Protein 4Z8E (pdb70)

InterPro domains:
  IPR000818 TEA/ATTS domain [PF01285] (32-98)
  IPR000818 TEA/ATTS domain [PR00065] (35-49)
  IPR000818 TEA/ATTS domain [PR00065] (68-82)
  IPR000818 TEA/ATTS domain [PR00065] (83-97)
  IPR000818 TEA/ATTS domain [PS00554] (68-96)
  IPR000818 TEA/ATTS domain [PS51088] (28-104)
  IPR000818 TEA/ATTS domain [SM00426] (26-97)
  IPR016361 Transcriptional enhancer factor, metazoa [PIRSF002603] (1-426)
  IPR038096 TEA/ATTS domain superfamily [G3DSA:6.10.20.40] (27-108)
  IPR041086 YAP binding domain [PF17725] (215-423)

Radius of gyration: 21.62 Å; Cα contacts (8 Å, |Δi|>4): 89; chains: 3; bounding box: 56×48×52 Å

GO terms:
  GO:0005515 protein binding (F, IPI)
  GO:0005634 nucleus (C, IDA)
  GO:1990837 sequence-specific double-stranded DNA binding (F, IDA)
  GO:0035329 hippo signaling (P, IDA)
  GO:0003700 DNA-binding transcription factor activity (F, IDA)
  GO:0003677 DNA binding (F, TAS)
  GO:0005654 nucleoplasm (C, TAS)
  GO:0000978 RNA polymerase II cis-regulatory region sequence-specific DNA binding (F, IMP)
  GO:0000981 DNA-binding transcription factor activity, RNA polymerase II-specific (F, IMP)
  GO:1902895 positive regulation of miRNA transcription (P, IMP)
  GO:0005654 nucleoplasm (C, IDA)
  GO:0045944 positive regulation of transcription by RNA polymerase II (P, IDA)
  GO:0030307 positive regulation of cell growth (P, IDA)
  GO:0140552 TEAD-YAP complex (C, IDA)
  GO:0003700 DNA-binding transcription factor activity (F, IMP)
  GO:0045893 positive regulation of DNA-templated transcription (P, IMP)
  GO:0045944 positive regulation of transcription by RNA polymerase II (P, IMP)
  GO:0065003 protein-containing complex assembly (P, IMP)

Solvent-accessible surface area: 14066 Å² total; per-residue (Å²): 159,68,70,88,50,80,127,27,118,106,77,61,120,68,78,87,64,39,78,3,97,154,48,90,126,108,43,8,126,45,60,45,57,13,48,86,54,91,96,112,81,47,130,93,121,65,38,71,99,9,50,66,106,65,64,102,128,91,122,146,79,102,81,62,138,37,118,104,75,65,118,66,78,93,87,39,101,87,53,155,80,96,135,113,145,34,124,49,117,89,53,16,115,140,52,90,120,182,84,48,127,93,111,69,47,72,94,9,47,64,107,61,64,102,127,90,122,127,114,154,43,117,104,78,72,91,65,83,83,64,38,94,5,58,106,48,90,121,107,43,6,97,51,67,44,54,17,46,88,51,90,94,111,84,48,129,92,116,69,46,71,96,7,49,65,108,63,62,103,128,91,122

B-factor: mean 46.56, std 16.52, range [25.7, 166.05]

Nearest PDB structures (foldseek):
  4z8e-assembly1_A  TM=1.017E+00  e=5.040E-09  Homo sapiens
  4z8e-assembly3_C  TM=9.966E-01  e=6.277E-08  Homo sapiens
  8vj1-assembly1_A  TM=5.753E-01  e=9.022E+00  Borreliella garinii
  3soh-assembly2_D  TM=3.689E-01  e=7.900E+00  Thermotoga maritima
  4z8e-assembly3_C  TM=1.006E+00  e=3.869E-08  Homo sapiens

Structure (mmCIF, N/CA/C/O backbone):
data_4Z8E
#
_entry.id   4Z8E
#
_cell.length_a   55.590
_cell.length_b   96.547
_cell.length_c   84.917
_cell.angle_alpha   90.00
_cell.angle_beta   90.00
_cell.angle_gamma   90.00
#
_symmetry.space_group_name_H-M   'C 2 2 21'
#
loop_
_entity.id
_entity.type
_entity.pdbx_description
1 polymer 'Transcriptional enhancer factor TEF-1'
2 water water
#
loop_
_atom_site.group_PDB
_atom_site.id
_atom_site.type_symbol
_atom_site.label_atom_id
_atom_site.label_alt_id
_atom_site.label_comp_id
_atom_site.label_asym_id
_atom_site.label_entity_id
_atom_site.label_seq_id
_atom_site.pdbx_PDB_ins_code
_atom_site.Cartn_x
_atom_site.Cartn_y
_atom_site.Cartn_z
_atom_site.occupancy
_atom_site.B_iso_or_equiv
_atom_site.auth_seq_id
_atom_site.auth_comp_id
_atom_site.auth_asym_id
_atom_site.auth_atom_id
_atom_site.pdbx_PDB_model_num
ATOM 1 N N . ASN A 1 3 ? 8.948 45.358 86.872 1.00 85.72 16 ASN A N 1
ATOM 2 C CA . ASN A 1 3 ? 9.849 44.231 86.659 1.00 83.93 16 ASN A CA 1
ATOM 3 C C . ASN A 1 3 ? 10.739 44.009 87.905 1.00 87.63 16 ASN A C 1
ATOM 4 O O . ASN A 1 3 ? 10.184 43.867 89.000 1.00 86.66 16 ASN A O 1
ATOM 6 N N . ASP A 1 4 ? 12.099 43.961 87.748 1.00 84.54 17 ASP A N 1
ATOM 7 C CA . ASP A 1 4 ? 13.069 43.788 88.846 1.00 84.39 17 ASP A CA 1
ATOM 8 C C . ASP A 1 4 ? 14.517 44.123 88.460 1.00 87.93 17 ASP A C 1
ATOM 9 O O . ASP A 1 4 ? 15.072 45.082 89.007 1.00 89.32 17 ASP A O 1
ATOM 11 N N . ALA A 1 5 ? 15.124 43.318 87.536 1.00 81.50 18 ALA A N 1
ATOM 12 C CA . ALA A 1 5 ? 16.506 43.378 87.000 1.00 80.18 18 ALA A CA 1
ATOM 13 C C . ALA A 1 5 ? 17.555 42.768 87.948 1.00 80.18 18 ALA A C 1
ATOM 14 O O . ALA A 1 5 ? 18.376 41.958 87.506 1.00 78.48 18 ALA A O 1
ATOM 16 N N . GLU A 1 6 ? 17.506 43.133 89.246 1.00 74.67 19 GLU A N 1
ATOM 17 C CA . GLU A 1 6 ? 18.395 42.599 90.283 1.00 72.78 19 GLU A CA 1
ATOM 18 C C . GLU A 1 6 ? 18.077 41.112 90.480 1.00 70.22 19 GLU A C 1
ATOM 19 O O . GLU A 1 6 ? 18.987 40.281 90.486 1.00 70.10 19 GLU A O 1
ATOM 21 N N . GLY A 1 7 ? 16.781 40.807 90.582 1.00 60.61 20 GLY A N 1
ATOM 22 C CA . GLY A 1 7 ? 16.258 39.461 90.761 1.00 56.41 20 GLY A CA 1
ATOM 23 C C . GLY A 1 7 ? 16.195 38.662 89.479 1.00 51.01 20 GLY A C 1
ATOM 24 O O . GLY A 1 7 ? 16.445 37.457 89.521 1.00 48.43 20 GLY A O 1
ATOM 25 N N . VAL A 1 8 ? 15.828 39.310 88.331 1.00 44.42 21 VAL A N 1
ATOM 26 C CA . VAL A 1 8 ? 15.814 38.648 87.015 1.00 41.91 21 VAL A CA 1
ATOM 27 C C . VAL A 1 8 ? 17.202 38.079 86.750 1.00 44.61 21 VAL A C 1
ATOM 28 O O . VAL A 1 8 ? 17.312 36.895 86.434 1.00 43.96 21 VAL A O 1
ATOM 32 N N . TRP A 1 9 ? 18.257 38.879 86.973 1.00 40.61 22 TRP A N 1
ATOM 33 C CA . TRP A 1 9 ? 19.653 38.480 86.769 1.00 40.14 22 TRP A CA 1
ATOM 34 C C . TRP A 1 9 ? 20.394 38.303 88.099 1.00 42.82 22 TRP A C 1
ATOM 35 O O . TRP A 1 9 ? 21.298 39.063 88.422 1.00 40.73 22 TRP A O 1
ATOM 46 N N . SER A 1 10 ? 19.964 37.287 88.878 1.00 40.73 23 SER A N 1
ATOM 47 C CA . SER A 1 10 ? 20.551 36.924 90.168 1.00 40.21 23 SER A CA 1
ATOM 48 C C . SER A 1 10 ? 21.966 36.366 89.944 1.00 45.77 23 SER A C 1
ATOM 49 O O . SER A 1 10 ? 22.248 35.921 88.828 1.00 44.73 23 SER A O 1
ATOM 52 N N . PRO A 1 11 ? 22.867 36.390 90.970 1.00 44.68 24 PRO A N 1
ATOM 53 C CA . PRO A 1 11 ? 24.245 35.896 90.769 1.00 44.99 24 PRO A CA 1
ATOM 54 C C . PRO A 1 11 ? 24.393 34.516 90.107 1.00 48.38 24 PRO A C 1
ATOM 55 O O . PRO A 1 11 ? 25.310 34.352 89.307 1.00 50.24 24 PRO A O 1
ATOM 59 N N . ASP A 1 12 ? 23.537 33.534 90.436 1.00 41.70 25 ASP A N 1
ATOM 60 C CA . ASP A 1 12 ? 23.633 32.194 89.842 1.00 41.11 25 ASP A CA 1
ATOM 61 C C . ASP A 1 12 ? 23.287 32.231 88.348 1.00 44.38 25 ASP A C 1
ATOM 62 O O . ASP A 1 12 ? 23.965 31.595 87.530 1.00 43.97 25 ASP A O 1
ATOM 67 N N . ILE A 1 13 ? 22.268 33.044 87.991 1.00 40.01 26 ILE A N 1
ATOM 68 C CA . ILE A 1 13 ? 21.836 33.211 86.605 1.00 39.05 26 ILE A CA 1
ATOM 69 C C . ILE A 1 13 ? 22.884 33.984 85.828 1.00 41.29 26 ILE A C 1
ATOM 70 O O . ILE A 1 13 ? 23.215 33.610 84.704 1.00 41.26 26 ILE A O 1
ATOM 75 N N . GLU A 1 14 ? 23.376 35.072 86.425 1.00 36.73 27 GLU A N 1
ATOM 76 C CA . GLU A 1 14 ? 24.406 35.918 85.848 1.00 36.16 27 GLU A CA 1
ATOM 77 C C . GLU A 1 14 ? 25.695 35.120 85.553 1.00 39.54 27 GLU A C 1
ATOM 78 O O . GLU A 1 14 ? 26.274 35.319 84.492 1.00 41.04 27 GLU A O 1
ATOM 84 N N . GLN A 1 15 ? 26.129 34.227 86.470 1.00 34.78 28 GLN A N 1
ATOM 85 C CA . GLN A 1 15 ? 27.303 33.362 86.262 1.00 34.78 28 GLN A CA 1
ATOM 86 C C . GLN A 1 15 ? 27.063 32.440 85.048 1.00 36.81 28 GLN A C 1
ATOM 87 O O . GLN A 1 15 ? 27.928 32.357 84.182 1.00 35.90 28 GLN A O 1
ATOM 93 N N . SER A 1 16 ? 25.884 31.778 84.974 1.00 33.49 29 SER A N 1
ATOM 94 C CA . SER A 1 16 ? 25.545 30.926 83.828 1.00 33.12 29 SER A CA 1
ATOM 95 C C . SER A 1 16 ? 25.463 31.720 82.523 1.00 36.12 29 SER A C 1
ATOM 96 O O . SER A 1 16 ? 25.907 31.235 81.490 1.00 37.34 29 SER A O 1
ATOM 99 N N . PHE A 1 17 ? 24.930 32.938 82.578 1.00 32.30 30 PHE A N 1
ATOM 100 C CA . PHE A 1 17 ? 24.824 33.839 81.430 1.00 32.84 30 PHE A CA 1
ATOM 101 C C . PHE A 1 17 ? 26.221 34.152 80.851 1.00 38.65 30 PHE A C 1
ATOM 102 O O . PHE A 1 17 ? 26.405 34.081 79.636 1.00 38.28 30 PHE A O 1
ATOM 110 N N . GLN A 1 18 ? 27.190 34.505 81.720 1.00 35.46 31 GLN A N 1
ATOM 111 C CA . GLN A 1 18 ? 28.556 34.836 81.312 1.00 34.69 31 GLN A CA 1
ATOM 112 C C . GLN A 1 18 ? 29.283 33.646 80.726 1.00 37.51 31 GLN A C 1
ATOM 113 O O . GLN A 1 18 ? 30.043 33.806 79.761 1.00 36.64 31 GLN A O 1
ATOM 119 N N . GLU A 1 19 ? 29.050 32.453 81.294 1.00 33.71 32 GLU A N 1
ATOM 120 C CA . GLU A 1 19 ? 29.640 31.218 80.748 1.00 33.99 32 GLU A CA 1
ATOM 121 C C . GLU A 1 19 ? 29.089 30.993 79.340 1.00 32.78 32 GLU A C 1
ATOM 122 O O . GLU A 1 19 ? 29.860 30.700 78.444 1.00 34.37 32 GLU A O 1
ATOM 128 N N . ALA A 1 20 ? 27.749 31.135 79.141 1.00 29.37 33 ALA A N 1
ATOM 129 C CA . ALA A 1 20 ? 27.110 30.937 77.830 1.00 28.03 33 ALA A CA 1
ATOM 130 C C . ALA A 1 20 ? 27.596 31.974 76.811 1.00 33.73 33 ALA A C 1
ATOM 131 O O . ALA A 1 20 ? 27.826 31.628 75.651 1.00 32.52 33 ALA A O 1
ATOM 133 N N . LEU A 1 21 ? 27.805 33.229 77.257 1.00 31.67 34 LEU A N 1
ATOM 134 C CA . LEU A 1 21 ? 28.316 34.304 76.392 1.00 33.21 34 LEU A CA 1
ATOM 135 C C . LEU A 1 21 ? 29.725 33.956 75.876 1.00 35.32 34 LEU A C 1
ATOM 136 O O . LEU A 1 21 ? 30.041 34.187 74.697 1.00 34.32 34 LEU A O 1
ATOM 141 N N . SER A 1 22 ? 30.557 33.354 76.741 1.00 31.47 35 SER A N 1
ATOM 142 C CA . SER A 1 22 ? 31.917 32.964 76.346 1.00 32.33 35 SER A CA 1
ATOM 143 C C . SER A 1 22 ? 31.904 31.727 75.420 1.00 36.33 35 SER A C 1
ATOM 144 O O . SER A 1 22 ? 32.715 31.663 74.495 1.00 36.33 35 SER A O 1
ATOM 147 N N . ILE A 1 23 ? 30.933 30.784 75.627 1.00 30.93 36 ILE A N 1
ATOM 148 C CA . ILE A 1 23 ? 30.7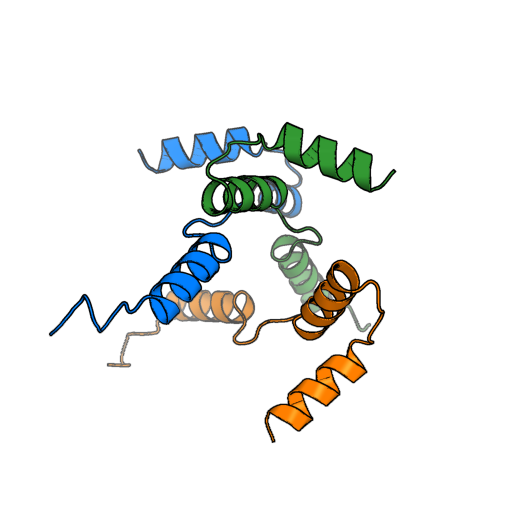92 29.578 74.809 1.00 28.72 36 ILE A CA 1
ATOM 149 C C . ILE A 1 23 ? 30.211 29.891 73.412 1.00 31.56 36 ILE A C 1
ATOM 150 O O . ILE A 1 23 ? 30.760 29.437 72.405 1.00 29.92 36 ILE A O 1
ATOM 155 N N . TYR A 1 24 ? 29.065 30.591 73.359 1.00 28.51 37 TYR A N 1
ATOM 156 C CA . TYR A 1 24 ? 28.347 30.849 72.099 1.00 27.52 37 TYR A CA 1
ATOM 157 C C . TYR A 1 24 ? 28.649 32.236 71.570 1.00 32.66 37 TYR A C 1
ATOM 158 O O . TYR A 1 24 ? 28.240 33.222 72.186 1.00 31.26 37 TYR A O 1
ATOM 167 N N . PRO A 1 25 ? 29.366 32.341 70.438 1.00 33.50 38 PRO A N 1
ATOM 168 C CA . PRO A 1 25 ? 29.710 33.680 69.919 1.00 35.19 38 PRO A CA 1
ATOM 169 C C . PRO A 1 25 ? 28.538 34.392 69.235 1.00 39.25 38 PRO A C 1
ATOM 170 O O . PRO A 1 25 ? 27.548 33.757 68.892 1.00 37.48 38 PRO A O 1
ATOM 174 N N . GLY A 1 26 ? 28.659 35.698 69.043 1.00 38.43 39 GLY A N 1
ATOM 175 C CA . GLY A 1 26 ? 27.652 36.477 68.321 1.00 38.87 39 GLY A CA 1
ATOM 176 C C . GLY A 1 26 ? 27.858 36.376 66.816 1.00 44.73 39 GLY A C 1
ATOM 177 O O . GLY A 1 26 ? 26.893 36.398 66.045 1.00 47.21 39 GLY A O 1
ATOM 178 N N . LYS A 1 27 ? 29.116 36.216 66.391 1.00 40.08 40 LYS A N 1
ATOM 179 C CA . LYS A 1 27 ? 29.582 36.169 64.988 1.00 39.63 40 LYS A CA 1
ATOM 180 C C . LYS A 1 27 ? 29.950 34.738 64.533 1.00 44.68 40 LYS A C 1
ATOM 181 O O . LYS A 1 27 ? 30.337 33.917 65.371 1.00 43.28 40 LYS A O 1
ATOM 187 N N A MET A 1 28 ? 29.872 34.469 63.198 0.75 42.60 41 MET A N 1
ATOM 188 N N B MET A 1 28 ? 29.821 34.436 63.227 0.24 42.04 41 MET A N 1
ATOM 189 C CA A MET A 1 28 ? 30.218 33.183 62.570 0.75 41.57 41 MET A CA 1
ATOM 190 C CA B MET A 1 28 ? 30.197 33.128 62.681 0.24 41.54 41 MET A CA 1
ATOM 191 C C A MET A 1 28 ? 31.726 33.240 62.287 0.75 44.25 41 MET A C 1
ATOM 192 C C B MET A 1 28 ? 31.678 33.202 62.305 0.24 44.33 41 MET A C 1
ATOM 193 O O A MET A 1 28 ? 32.163 33.985 61.406 0.75 44.58 41 MET A O 1
ATOM 194 O O B MET A 1 28 ? 32.052 33.932 61.383 0.24 44.26 41 MET A O 1
ATOM 203 N N . TYR A 1 29 ? 32.523 32.500 63.064 1.00 40.08 42 TYR A N 1
ATOM 204 C CA . TYR A 1 29 ? 33.970 32.473 62.860 1.00 40.51 42 TYR A CA 1
ATOM 205 C C . TYR A 1 29 ? 34.319 31.510 61.750 1.00 41.28 42 TYR A C 1
ATOM 206 O O . TYR A 1 29 ? 33.612 30.514 61.549 1.00 40.52 42 TYR A O 1
ATOM 215 N N . GLY A 1 30 ? 35.350 31.866 60.997 1.00 37.35 43 GLY A N 1
ATOM 216 C CA . GLY A 1 30 ? 35.831 31.084 59.864 1.00 37.19 43 GLY A CA 1
ATOM 217 C C . GLY A 1 30 ? 35.006 31.241 58.598 1.00 39.10 43 GLY A C 1
ATOM 218 O O . GLY A 1 30 ? 35.241 30.504 57.641 1.00 38.53 43 GLY A O 1
ATOM 219 N N . ARG A 1 31 ? 34.066 32.219 58.564 1.00 33.59 44 ARG A N 1
ATOM 220 C CA . ARG A 1 31 ? 33.196 32.494 57.412 1.00 33.02 44 ARG A CA 1
ATOM 221 C C . ARG A 1 31 ? 33.934 32.780 56.103 1.00 37.56 44 ARG A C 1
ATOM 222 O O . ARG A 1 31 ? 33.560 32.222 55.077 1.00 35.78 44 ARG A O 1
ATOM 230 N N . ASN A 1 32 ? 34.936 33.676 56.117 1.00 34.87 45 ASN A N 1
ATOM 231 C CA . ASN A 1 32 ? 35.703 34.027 54.918 1.00 35.09 45 ASN A CA 1
ATOM 232 C C . ASN A 1 32 ? 36.498 32.861 54.349 1.00 37.46 45 ASN A C 1
ATOM 233 O O . ASN A 1 32 ? 36.675 32.768 53.133 1.00 34.87 45 ASN A O 1
ATOM 238 N N . GLU A 1 33 ? 36.937 31.955 55.235 1.00 35.06 46 GLU A N 1
ATOM 239 C CA . GLU A 1 33 ? 37.646 30.742 54.856 1.00 34.76 46 GLU A CA 1
ATOM 240 C C . GLU A 1 33 ? 36.668 29.765 54.232 1.00 35.76 46 GLU A C 1
ATOM 241 O O . GLU A 1 33 ? 37.019 29.073 53.290 1.00 35.09 46 GLU A O 1
ATOM 247 N N . LEU A 1 34 ? 35.447 29.690 54.776 1.00 30.49 47 LEU A N 1
ATOM 248 C CA . LEU A 1 34 ? 34.406 28.812 54.231 1.00 29.81 47 LEU A CA 1
ATOM 249 C C . LEU A 1 34 ? 33.982 29.254 52.825 1.00 33.67 47 LEU A C 1
ATOM 250 O O . LEU A 1 34 ? 33.801 28.397 51.957 1.00 33.25 47 LEU A O 1
ATOM 255 N N . ILE A 1 35 ? 33.877 30.592 52.596 1.00 31.13 48 ILE A N 1
ATOM 256 C CA . ILE A 1 35 ? 33.521 31.160 51.282 1.00 31.30 48 ILE A CA 1
ATOM 257 C C . ILE A 1 35 ? 34.663 30.859 50.284 1.00 34.89 48 ILE A C 1
ATOM 258 O O . ILE A 1 35 ? 34.385 30.377 49.189 1.00 33.69 48 ILE A O 1
ATOM 263 N N . ALA A 1 36 ? 35.943 31.104 50.687 1.00 32.34 49 ALA A N 1
ATOM 264 C CA . ALA A 1 36 ? 37.122 30.834 49.854 1.00 31.52 49 ALA A CA 1
ATOM 265 C C . ALA A 1 36 ? 37.156 29.343 49.454 1.00 32.89 49 ALA A C 1
ATOM 266 O O . ALA A 1 36 ? 37.389 29.033 48.285 1.00 30.61 49 ALA A O 1
ATOM 268 N N . ARG A 1 37 ? 36.894 28.437 50.426 1.00 29.73 50 ARG A N 1
ATOM 269 C CA . ARG A 1 37 ? 36.839 26.983 50.196 1.00 30.56 50 ARG A CA 1
ATOM 270 C C . ARG A 1 37 ? 35.721 26.627 49.204 1.00 34.44 50 ARG A C 1
ATOM 271 O O . ARG A 1 37 ? 35.938 25.844 48.282 1.00 35.50 50 ARG A O 1
ATOM 279 N N . TYR A 1 38 ? 34.532 27.192 49.398 1.00 29.27 51 TYR A N 1
ATOM 280 C CA . TYR A 1 38 ? 33.378 26.913 48.540 1.00 29.07 51 TYR A CA 1
ATOM 281 C C . TYR A 1 38 ? 33.684 27.311 47.081 1.00 33.62 51 TYR A C 1
ATOM 282 O O . TYR A 1 38 ? 33.404 26.532 46.164 1.00 31.91 51 TYR A O 1
ATOM 291 N N . ILE A 1 39 ? 34.291 28.507 46.878 1.00 30.20 52 ILE A N 1
ATOM 292 C CA . ILE A 1 39 ? 34.670 28.999 45.547 1.00 30.66 52 ILE A CA 1
ATOM 293 C C . ILE A 1 39 ? 35.656 28.006 44.902 1.00 32.78 52 ILE A C 1
ATOM 294 O O . ILE A 1 39 ? 35.474 27.620 43.751 1.00 31.88 52 ILE A O 1
ATOM 299 N N . LYS A 1 40 ? 36.668 27.573 45.675 1.00 29.82 53 LYS A N 1
ATOM 300 C CA . LYS A 1 40 ? 37.684 26.629 45.224 1.00 29.56 53 LYS A CA 1
ATOM 301 C C . LYS A 1 40 ? 37.067 25.312 44.771 1.00 33.89 53 LYS A C 1
ATOM 302 O O . LYS A 1 40 ? 37.374 24.838 43.674 1.00 32.61 53 LYS A O 1
ATOM 308 N N . LEU A 1 41 ? 36.187 24.742 45.582 1.00 32.42 54 LEU A N 1
ATOM 309 C CA . LEU A 1 41 ? 35.569 23.461 45.235 1.00 34.78 54 LEU A CA 1
ATOM 310 C C . LEU A 1 41 ? 34.640 23.549 44.050 1.00 40.25 54 LEU A C 1
ATOM 311 O O . LEU A 1 41 ? 34.604 22.630 43.231 1.00 39.74 54 LEU A O 1
ATOM 316 N N . ARG A 1 42 ? 33.935 24.676 43.922 1.00 36.91 55 ARG A N 1
ATOM 317 C CA . ARG A 1 42 ? 32.972 24.858 42.842 1.00 36.55 55 ARG A CA 1
ATOM 318 C C . ARG A 1 42 ? 33.582 25.255 41.488 1.00 36.70 55 ARG A C 1
ATOM 319 O O . ARG A 1 42 ? 33.112 24.777 40.466 1.00 35.55 55 ARG A O 1
ATOM 327 N N . THR A 1 43 ? 34.582 26.144 41.479 1.00 31.94 56 THR A N 1
ATOM 328 C CA . THR A 1 43 ? 35.177 26.669 40.238 1.00 32.15 56 THR A CA 1
ATOM 329 C C . THR A 1 43 ? 36.570 26.094 39.945 1.00 37.40 56 THR A C 1
ATOM 330 O O . THR A 1 43 ? 37.040 26.172 38.814 1.00 37.12 56 THR A O 1
ATOM 334 N N . GLY A 1 44 ? 37.253 25.623 40.984 1.00 34.18 57 GLY A N 1
ATOM 335 C CA . GLY A 1 44 ? 38.628 25.150 40.867 1.00 32.85 57 GLY A CA 1
ATOM 336 C C . GLY A 1 44 ? 39.628 26.276 41.012 1.00 35.21 57 GLY A C 1
ATOM 337 O O . GLY A 1 44 ? 40.839 26.032 40.976 1.00 36.20 57 GLY A O 1
ATOM 338 N N . LYS A 1 45 ? 39.134 27.516 41.215 1.00 31.24 58 LYS A N 1
ATOM 339 C CA . LYS A 1 45 ? 39.967 28.728 41.336 1.00 31.23 58 LYS A CA 1
ATOM 340 C C . LYS A 1 45 ? 40.190 29.144 42.776 1.00 33.03 58 LYS A C 1
ATOM 341 O O . LYS A 1 45 ? 39.265 29.090 43.588 1.00 31.02 58 LYS A O 1
ATOM 347 N N . THR A 1 46 ? 41.432 29.546 43.071 1.00 30.90 59 THR A N 1
ATOM 348 C CA . THR A 1 46 ? 41.901 29.955 44.389 1.00 30.49 59 THR A CA 1
ATOM 349 C C . THR A 1 46 ? 41.754 31.456 44.571 1.00 35.83 59 THR A C 1
ATOM 350 O O . THR A 1 46 ? 42.327 32.249 43.825 1.00 35.39 59 THR A O 1
ATOM 354 N N . ARG A 1 47 ? 40.978 31.825 45.574 1.00 33.16 60 ARG A N 1
ATOM 355 C CA . ARG A 1 47 ? 40.799 33.191 46.054 1.00 34.06 60 ARG A CA 1
ATOM 356 C C . ARG A 1 47 ? 41.033 33.057 47.548 1.00 37.23 60 ARG A C 1
ATOM 357 O O . ARG A 1 47 ? 40.611 32.071 48.156 1.00 36.67 60 ARG A O 1
ATOM 365 N N . THR A 1 48 ? 41.768 33.964 48.133 1.00 33.21 61 THR A N 1
ATOM 366 C CA . THR A 1 48 ? 42.126 33.828 49.543 1.00 33.68 61 THR A CA 1
ATOM 367 C C . THR A 1 48 ? 41.032 34.325 50.518 1.00 38.14 61 THR A C 1
ATOM 368 O O . THR A 1 48 ? 40.081 34.992 50.106 1.00 37.85 61 THR A O 1
ATOM 372 N N . ARG A 1 49 ? 41.187 34.014 51.821 1.00 35.84 62 ARG A N 1
ATOM 373 C CA . ARG A 1 49 ? 40.289 34.491 52.882 1.00 35.33 62 ARG A CA 1
ATOM 374 C C . ARG A 1 49 ? 40.309 36.037 52.913 1.00 39.79 62 ARG A C 1
ATOM 375 O O . ARG A 1 49 ? 39.264 36.666 53.099 1.00 39.14 62 ARG A O 1
ATOM 377 N N . LYS A 1 50 ? 41.508 36.640 52.716 1.00 38.36 63 LYS A N 1
ATOM 378 C CA . LYS A 1 50 ? 41.722 38.097 52.678 1.00 39.19 63 LYS A CA 1
ATOM 379 C C . LYS A 1 50 ? 41.015 38.775 51.489 1.00 43.24 63 LYS A C 1
ATOM 380 O O . LYS A 1 50 ? 40.432 39.845 51.665 1.00 44.62 63 LYS A O 1
ATOM 382 N N . GLN A 1 51 ? 41.057 38.164 50.288 1.00 38.38 64 GLN A N 1
ATOM 383 C CA . GLN A 1 51 ? 40.406 38.705 49.080 1.00 37.00 64 GLN A CA 1
ATOM 384 C C . GLN A 1 51 ? 38.879 38.638 49.258 1.00 41.07 64 GLN A C 1
ATOM 385 O O . GLN A 1 51 ? 38.152 39.547 48.845 1.00 40.57 64 GLN A O 1
ATOM 391 N N . VAL A 1 52 ? 38.413 37.553 49.886 1.00 37.71 65 VAL A N 1
ATOM 392 C CA . VAL A 1 52 ? 37.006 37.309 50.222 1.00 37.46 65 VAL A CA 1
ATOM 393 C C . VAL A 1 52 ? 36.535 38.376 51.186 1.00 44.08 65 VAL A C 1
ATOM 394 O O . VAL A 1 52 ? 35.525 39.022 50.897 1.00 44.36 65 VAL A O 1
ATOM 398 N N . SER A 1 53 ? 37.312 38.610 52.282 1.00 41.24 66 SER A N 1
ATOM 399 C CA . SER A 1 53 ? 37.018 39.622 53.310 1.00 41.66 66 SER A CA 1
ATOM 400 C C . SER A 1 53 ? 36.957 41.015 52.707 1.00 47.22 66 SER A C 1
ATOM 401 O O . SER A 1 53 ? 36.009 41.746 52.963 1.00 48.47 66 SER A O 1
ATOM 404 N N . SER A 1 54 ? 37.943 41.357 51.867 1.00 44.08 67 SER A N 1
ATOM 405 C CA . SER A 1 54 ? 38.031 42.638 51.166 1.00 46.05 67 SER A CA 1
ATOM 406 C C . SER A 1 54 ? 36.849 42.820 50.195 1.00 50.91 67 SER A C 1
ATOM 407 O O . SER A 1 54 ? 36.326 43.925 50.085 1.00 52.82 67 SER A O 1
ATOM 410 N N . HIS A 1 55 ? 36.419 41.734 49.525 1.00 45.70 68 HIS A N 1
ATOM 411 C CA . HIS A 1 55 ? 35.286 41.737 48.596 1.00 45.06 68 HIS A CA 1
ATOM 412 C C . HIS A 1 55 ? 33.951 41.956 49.329 1.00 51.84 68 HIS A C 1
ATOM 413 O O . HIS A 1 55 ? 33.071 42.624 48.788 1.00 53.81 68 HIS A O 1
ATOM 420 N N . ILE A 1 56 ? 33.797 41.395 50.537 1.00 48.85 69 ILE A N 1
ATOM 421 C CA . ILE A 1 56 ? 32.585 41.558 51.367 1.00 50.38 69 ILE A CA 1
ATOM 422 C C . ILE A 1 56 ? 32.431 43.042 51.772 1.00 61.52 69 ILE A C 1
ATOM 423 O O . ILE A 1 56 ? 31.333 43.595 51.663 1.00 62.41 69 ILE A O 1
ATOM 428 N N . GLN A 1 57 ? 33.549 43.684 52.176 1.00 61.92 70 GLN A N 1
ATOM 429 C CA . GLN A 1 57 ? 33.601 45.093 52.575 1.00 65.01 70 GLN A CA 1
ATOM 430 C C . GLN A 1 57 ? 33.275 46.041 51.412 1.00 72.38 70 GLN A C 1
ATOM 431 O O . GLN A 1 57 ? 32.531 46.999 51.613 1.00 74.71 70 GLN A O 1
ATOM 433 N N . VAL A 1 58 ? 33.801 45.761 50.204 1.00 68.89 71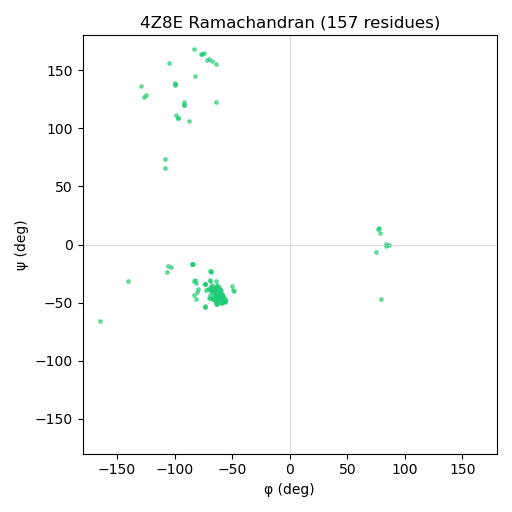 VAL A N 1
ATOM 434 C CA . VAL A 1 58 ? 33.545 46.550 48.990 1.00 70.58 71 VAL A CA 1
ATOM 435 C C . VAL A 1 58 ? 32.046 46.467 48.626 1.00 77.69 71 VAL A C 1
ATOM 436 O O . VAL A 1 58 ? 31.414 47.503 48.422 1.00 79.79 71 VAL A O 1
ATOM 440 N N . LEU A 1 59 ? 31.482 45.243 48.601 1.00 73.97 72 LEU A N 1
ATOM 441 C CA . LEU A 1 59 ? 30.077 44.981 48.274 1.00 74.52 72 LEU A CA 1
ATOM 442 C C . LEU A 1 59 ? 29.078 45.498 49.333 1.00 81.06 72 LEU A C 1
ATOM 443 O O . LEU A 1 59 ? 27.918 45.750 48.991 1.00 81.77 72 LEU A O 1
ATOM 448 N N . ALA A 1 60 ? 29.529 45.682 50.594 1.00 78.19 73 ALA A N 1
ATOM 449 C CA . ALA A 1 60 ? 28.703 46.219 51.680 1.00 78.86 73 ALA A CA 1
ATOM 450 C C . ALA A 1 60 ? 28.709 47.758 51.662 1.00 86.22 73 ALA A C 1
ATOM 451 O O . ALA A 1 60 ? 27.836 48.384 52.276 1.00 87.50 73 ALA A O 1
ATOM 453 N N . ARG A 1 61 ? 29.686 48.360 50.946 1.00 83.36 74 ARG A N 1
ATOM 454 C CA . ARG A 1 61 ? 29.845 49.811 50.807 1.00 111.25 74 ARG A CA 1
ATOM 455 C C . ARG A 1 61 ? 29.536 50.263 49.381 1.00 136.69 74 ARG A C 1
ATOM 456 O O . ARG A 1 61 ? 28.466 49.969 48.853 1.00 98.79 74 ARG A O 1
ATOM 458 N N . ASP B 1 4 ? -2.077 34.205 56.034 1.00 81.17 17 ASP B N 1
ATOM 459 C CA . ASP B 1 4 ? -1.963 34.184 54.571 1.00 79.09 17 ASP B CA 1
ATOM 460 C C . ASP B 1 4 ? -1.107 33.031 54.071 1.00 78.73 17 ASP B C 1
ATOM 461 O O . ASP B 1 4 ? -0.070 32.719 54.664 1.00 79.55 17 ASP B O 1
ATOM 463 N N . ALA B 1 5 ? -1.540 32.420 52.961 1.00 70.93 18 ALA B N 1
ATOM 464 C CA . ALA B 1 5 ? -0.871 31.312 52.278 1.00 66.92 18 ALA B CA 1
ATOM 465 C C . ALA B 1 5 ? -0.976 31.516 50.755 1.00 63.03 18 ALA B C 1
ATOM 466 O O . ALA B 1 5 ? -0.069 31.114 50.022 1.00 59.30 18 ALA B O 1
ATOM 468 N N . GLU B 1 6 ? -2.083 32.153 50.290 1.00 57.19 19 GLU B N 1
ATOM 469 C CA . GLU B 1 6 ? -2.339 32.437 48.874 1.00 54.50 19 GLU B CA 1
ATOM 470 C C . GLU B 1 6 ? -1.297 33.413 48.275 1.00 52.85 19 GLU B C 1
ATOM 471 O O . GLU B 1 6 ? -1.096 34.508 48.799 1.00 51.31 19 GLU B O 1
ATOM 473 N N . GLY B 1 7 ? -0.617 32.970 47.216 1.00 47.57 20 GLY B N 1
ATOM 474 C CA . GLY B 1 7 ? 0.418 33.725 46.508 1.00 45.56 20 GLY B CA 1
ATOM 475 C C . GLY B 1 7 ? 1.772 33.845 47.198 1.00 47.08 20 GLY B C 1
ATOM 476 O O . GLY B 1 7 ? 2.730 34.340 46.599 1.00 46.21 20 GLY B O 1
ATOM 477 N N . VAL B 1 8 ? 1.878 33.376 48.438 1.00 42.68 21 VAL B N 1
ATOM 478 C CA . VAL B 1 8 ? 3.060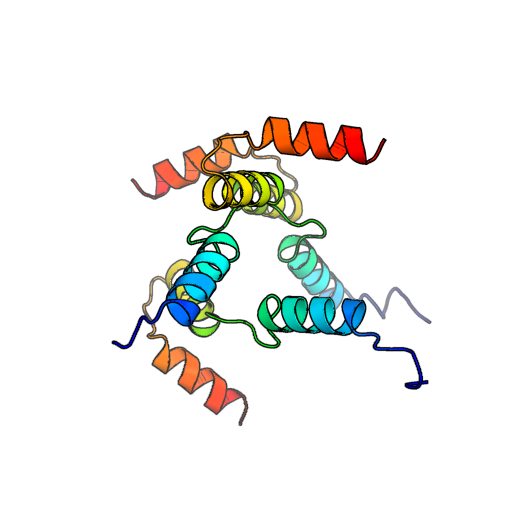 33.535 49.297 1.00 42.74 21 VAL B CA 1
ATOM 479 C C . VAL B 1 8 ? 4.291 32.670 48.839 1.00 46.51 21 VAL B C 1
ATOM 480 O O . VAL B 1 8 ? 5.430 33.142 48.881 1.00 45.52 21 VAL B O 1
ATOM 484 N N . TRP B 1 9 ? 4.025 31.439 48.379 1.00 43.72 22 TRP B N 1
ATOM 485 C CA . TRP B 1 9 ? 5.034 30.462 47.975 1.00 43.96 22 TRP B CA 1
ATOM 486 C C . TRP B 1 9 ? 5.073 30.255 46.461 1.00 47.20 22 TRP B C 1
ATOM 487 O O . TRP B 1 9 ? 4.619 29.238 45.935 1.00 46.09 22 TRP B O 1
ATOM 498 N N . SER B 1 10 ? 5.622 31.247 45.760 1.00 44.63 23 SER B N 1
ATOM 499 C CA . SER B 1 10 ? 5.784 31.215 44.310 1.00 45.17 23 SER B CA 1
ATOM 500 C C . SER B 1 10 ? 6.899 30.220 43.914 1.00 46.84 23 SER B C 1
ATOM 501 O O . SER B 1 10 ? 7.735 29.915 44.768 1.00 46.10 23 SER B O 1
ATOM 504 N N . PRO B 1 11 ? 6.928 29.715 42.646 1.00 39.79 24 PRO B N 1
ATOM 505 C CA . PRO B 1 11 ? 7.987 28.763 42.241 1.00 39.50 24 PRO B CA 1
ATOM 506 C C . PRO B 1 11 ? 9.437 29.142 42.575 1.00 42.13 24 PRO B C 1
ATOM 507 O O . PRO B 1 11 ? 10.208 28.250 42.945 1.00 40.72 24 PRO B O 1
ATOM 511 N N . ASP B 1 12 ? 9.825 30.432 42.422 1.00 38.67 25 ASP B N 1
ATOM 512 C CA . ASP B 1 12 ? 11.202 30.856 42.732 1.00 39.42 25 ASP B CA 1
ATOM 513 C C . ASP B 1 12 ? 11.473 30.759 44.234 1.00 40.86 25 ASP B C 1
ATOM 514 O O . ASP B 1 12 ? 12.554 30.320 44.646 1.00 39.04 25 ASP B O 1
ATOM 519 N N . ILE B 1 13 ? 10.465 31.119 45.051 1.00 38.10 26 ILE B N 1
ATOM 520 C CA . ILE B 1 13 ? 10.541 31.053 46.511 1.00 36.66 26 ILE B CA 1
ATOM 521 C C . ILE B 1 13 ? 10.576 29.600 46.954 1.00 39.40 26 ILE B C 1
ATOM 522 O O . ILE B 1 13 ? 11.379 29.271 47.817 1.00 40.94 26 ILE B O 1
ATOM 527 N N . GLU B 1 14 ? 9.738 28.730 46.359 1.00 33.24 27 GLU B N 1
ATOM 528 C CA . GLU B 1 14 ? 9.681 27.293 46.685 1.00 32.17 27 GLU B CA 1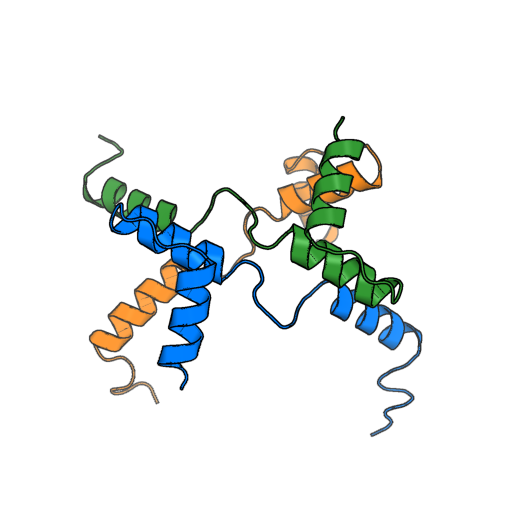
ATOM 529 C C . GLU B 1 14 ? 11.027 26.610 46.387 1.00 33.84 27 GLU B C 1
ATOM 530 O O . GLU B 1 14 ? 11.522 25.796 47.175 1.00 30.53 27 GLU B O 1
ATOM 536 N N . GLN B 1 15 ? 11.611 26.941 45.241 1.00 30.40 28 GLN B N 1
ATOM 537 C CA . GLN B 1 15 ? 12.920 26.388 44.897 1.00 28.92 28 GLN B CA 1
ATOM 538 C C . GLN B 1 15 ? 13.948 26.773 45.992 1.00 32.37 28 GLN B C 1
ATOM 539 O O . GLN B 1 15 ? 14.647 25.892 46.495 1.00 31.44 28 GLN B O 1
ATOM 545 N N . SER B 1 16 ? 14.014 28.072 46.371 1.00 29.41 29 SER B N 1
ATOM 546 C CA . SER B 1 16 ? 14.941 28.543 47.400 1.00 30.49 29 SER B CA 1
ATOM 547 C C . SER B 1 16 ? 14.645 27.938 48.757 1.00 33.83 29 SER B C 1
ATOM 548 O O . SER B 1 16 ? 15.568 27.605 49.489 1.00 32.97 29 SER B O 1
ATOM 551 N N . PHE B 1 17 ? 13.355 27.762 49.076 1.00 31.12 30 PHE B N 1
ATOM 552 C CA . PHE B 1 17 ? 12.910 27.179 50.336 1.00 30.31 30 PHE B CA 1
ATOM 553 C C . PHE B 1 17 ? 13.435 25.739 50.468 1.00 32.32 30 PHE B C 1
ATOM 554 O O . PHE B 1 17 ? 13.948 25.373 51.512 1.00 30.33 30 PHE B O 1
ATOM 562 N N . GLN B 1 18 ? 13.274 24.934 49.405 1.00 30.53 31 GLN B N 1
ATOM 563 C CA . GLN B 1 18 ? 13.707 23.536 49.366 1.00 30.37 31 GLN B CA 1
ATOM 564 C C . GLN B 1 18 ? 15.224 23.406 49.442 1.00 34.23 31 GLN B C 1
ATOM 565 O O . GLN B 1 18 ? 15.724 22.485 50.090 1.00 35.19 31 GLN B O 1
ATOM 571 N N . GLU B 1 19 ? 15.957 24.322 48.803 1.00 28.62 32 GLU B N 1
ATOM 572 C CA . GLU B 1 19 ? 17.414 24.301 48.887 1.00 28.86 32 GLU B CA 1
ATOM 573 C C . GLU B 1 19 ? 17.811 24.585 50.356 1.00 34.19 32 GLU B C 1
ATOM 574 O O . GLU B 1 19 ? 18.659 23.874 50.884 1.00 36.01 32 GLU B O 1
ATOM 580 N N . ALA B 1 20 ? 17.173 25.584 51.016 1.00 28.39 33 ALA B N 1
ATOM 581 C CA . ALA B 1 20 ? 17.478 25.927 52.410 1.00 29.11 33 ALA B CA 1
ATOM 582 C C . ALA B 1 20 ? 17.128 24.781 53.358 1.00 34.88 33 ALA B C 1
ATOM 583 O O . ALA B 1 20 ? 17.878 24.519 54.287 1.00 33.69 33 ALA B O 1
ATOM 585 N N . LEU B 1 21 ? 16.015 24.072 53.093 1.00 32.07 34 LEU B N 1
ATOM 586 C CA . LEU B 1 21 ? 15.586 22.933 53.900 1.00 33.57 34 LEU B CA 1
ATOM 587 C C . LEU B 1 21 ? 16.617 21.803 53.828 1.00 34.92 34 LEU B C 1
ATOM 588 O O . LEU B 1 21 ? 16.909 21.169 54.838 1.00 33.78 34 LEU B O 1
ATOM 593 N N . SER B 1 22 ? 17.198 21.580 52.636 1.00 32.55 35 SER B N 1
ATOM 594 C CA . SER B 1 22 ? 18.215 20.550 52.472 1.00 33.37 35 SER B CA 1
ATOM 595 C C . SER B 1 22 ? 19.555 20.964 53.101 1.00 35.10 35 SER B C 1
ATOM 596 O O . SER B 1 22 ? 20.247 20.105 53.655 1.00 34.31 35 SER B O 1
ATOM 599 N N . ILE B 1 23 ? 19.888 22.283 53.068 1.00 28.77 36 ILE B N 1
ATOM 600 C CA . ILE B 1 23 ? 21.125 22.820 53.653 1.00 27.11 36 ILE B CA 1
ATOM 601 C C . ILE B 1 23 ? 21.074 22.852 55.179 1.00 31.50 36 ILE B C 1
ATOM 602 O O . ILE B 1 23 ? 22.022 22.380 55.820 1.00 30.70 36 ILE B O 1
ATOM 607 N N . TYR B 1 24 ? 20.017 23.479 55.756 1.00 27.54 37 TYR B N 1
ATOM 608 C CA . TYR B 1 24 ? 19.903 23.683 57.205 1.00 27.32 37 TYR B CA 1
ATOM 609 C C . TYR B 1 24 ? 19.055 22.614 57.873 1.00 33.13 37 TYR B C 1
ATOM 610 O O . TYR B 1 24 ? 17.845 22.576 57.643 1.00 32.94 37 TYR B O 1
ATOM 619 N N . PRO B 1 25 ? 19.684 21.709 58.661 1.00 32.33 38 PRO B N 1
ATOM 620 C CA . PRO B 1 25 ? 18.909 20.633 59.310 1.00 34.61 38 PRO B CA 1
ATOM 621 C C . PRO B 1 25 ? 18.119 21.111 60.529 1.00 40.90 38 PRO B C 1
ATOM 622 O O . PRO B 1 25 ? 18.385 22.197 61.034 1.00 38.99 38 PRO B O 1
ATOM 626 N N . GLY B 1 26 ? 17.152 20.308 60.969 1.00 40.61 39 GLY B N 1
ATOM 627 C CA . GLY B 1 26 ? 16.381 20.597 62.173 1.00 42.62 39 GLY B CA 1
ATOM 628 C C . GLY B 1 26 ? 17.131 20.188 63.433 1.00 51.61 39 GLY B C 1
ATOM 629 O O . GLY B 1 26 ? 17.034 20.855 64.477 1.00 52.58 39 GLY B O 1
ATOM 630 N N . LYS B 1 27 ? 17.925 19.101 63.320 1.00 48.90 40 LYS B N 1
ATOM 631 C CA . LYS B 1 27 ? 18.690 18.438 64.392 1.00 48.76 40 LYS B CA 1
ATOM 632 C C . LYS B 1 27 ? 20.213 18.737 64.340 1.00 52.41 40 LYS B C 1
ATOM 633 O O . LYS B 1 27 ? 20.743 19.020 63.257 1.00 50.13 40 LYS B O 1
ATOM 639 N N . MET B 1 28 ? 20.911 18.601 65.520 1.00 49.16 41 MET B N 1
ATOM 640 C CA . MET B 1 28 ? 22.363 18.758 65.695 1.00 49.17 41 MET B CA 1
ATOM 641 C C . MET B 1 28 ? 23.005 17.406 65.419 1.00 48.92 41 MET B C 1
ATOM 642 O O . MET B 1 28 ? 22.903 16.495 66.253 1.00 49.42 41 MET B O 1
ATOM 647 N N . TYR B 1 29 ? 23.661 17.270 64.259 1.00 42.18 42 TYR B N 1
ATOM 648 C CA . TYR B 1 29 ? 24.333 16.031 63.879 1.00 41.69 42 TYR B CA 1
ATOM 649 C C . TYR B 1 29 ? 25.712 15.964 64.517 1.00 42.86 42 TYR B C 1
ATOM 650 O O . TYR B 1 29 ? 26.358 16.994 64.713 1.00 42.00 42 TYR B O 1
ATOM 659 N N . GLY B 1 30 ? 26.119 14.755 64.880 1.00 38.17 43 GLY B N 1
ATOM 660 C CA . GLY B 1 30 ? 27.401 14.484 65.533 1.00 37.14 43 GLY B CA 1
ATOM 661 C C . GLY B 1 30 ? 27.430 14.840 67.012 1.00 39.13 43 GLY B C 1
ATOM 662 O O . GLY B 1 30 ? 28.506 14.883 67.607 1.00 38.75 43 GLY B O 1
ATOM 663 N N . ARG B 1 31 ? 26.256 15.076 67.622 1.00 36.15 44 ARG B N 1
ATOM 664 C CA . ARG B 1 31 ? 26.114 15.452 69.033 1.00 35.16 44 ARG B CA 1
ATOM 665 C C . ARG B 1 31 ? 26.699 14.442 70.005 1.00 37.75 44 ARG B C 1
ATOM 666 O O . ARG B 1 31 ? 27.394 14.832 70.937 1.00 36.29 44 ARG B O 1
ATOM 674 N N . ASN B 1 32 ? 26.404 13.164 69.807 1.00 34.81 45 ASN B N 1
ATOM 675 C CA . ASN B 1 32 ? 26.877 12.096 70.684 1.00 35.98 45 ASN B CA 1
ATOM 676 C C . ASN B 1 32 ? 28.387 11.994 70.649 1.00 39.17 45 ASN B C 1
ATOM 677 O O . ASN B 1 32 ? 29.000 11.762 71.682 1.00 39.13 45 ASN B O 1
ATOM 682 N N . GLU B 1 33 ? 28.981 12.211 69.468 1.00 34.82 46 GLU B N 1
ATOM 683 C CA . GLU B 1 33 ? 30.425 12.179 69.258 1.00 34.37 46 GLU B CA 1
ATOM 684 C C . GLU B 1 33 ? 31.063 13.369 69.933 1.00 37.10 46 GLU B C 1
ATOM 685 O O . GLU B 1 33 ? 32.139 13.221 70.497 1.00 33.81 46 GLU B O 1
ATOM 691 N N . LEU B 1 34 ? 30.401 14.548 69.879 1.00 32.85 47 LEU B N 1
ATOM 692 C CA . LEU B 1 34 ? 30.904 15.759 70.536 1.00 32.17 47 LEU B CA 1
ATOM 693 C C . LEU B 1 34 ? 30.909 15.588 72.059 1.00 34.56 47 LEU B C 1
ATOM 694 O O . LEU B 1 34 ? 31.867 16.008 72.707 1.00 34.41 47 LEU B O 1
ATOM 699 N N . ILE B 1 35 ? 29.867 14.939 72.616 1.00 31.79 48 ILE B N 1
ATOM 700 C CA . ILE B 1 35 ? 29.764 14.666 74.058 1.00 30.54 48 ILE B CA 1
ATOM 701 C C . ILE B 1 35 ? 30.867 13.682 74.476 1.00 33.46 48 ILE B C 1
ATOM 702 O O . ILE B 1 35 ? 31.573 13.954 75.444 1.00 33.75 48 ILE B O 1
ATOM 707 N N . ALA B 1 36 ? 31.044 12.580 73.712 1.00 31.45 49 ALA B N 1
ATOM 708 C CA . ALA B 1 36 ? 32.072 11.567 73.955 1.00 32.53 49 ALA B CA 1
ATOM 709 C C . ALA B 1 36 ? 33.475 12.212 73.927 1.00 37.00 49 ALA B C 1
ATOM 710 O O . ALA B 1 36 ? 34.290 11.942 74.813 1.00 37.05 49 ALA B O 1
ATOM 712 N N . ARG B 1 37 ? 33.724 13.105 72.951 1.00 30.87 50 ARG B N 1
ATOM 713 C CA . ARG B 1 37 ? 34.976 13.843 72.817 1.00 30.35 50 ARG B CA 1
ATOM 714 C C . ARG B 1 37 ? 35.191 14.765 74.031 1.00 34.25 50 ARG B C 1
ATOM 715 O O . ARG B 1 37 ? 36.291 14.808 74.581 1.00 34.43 50 ARG B O 1
ATOM 723 N N . TYR B 1 38 ? 34.157 15.514 74.431 1.00 30.85 51 TYR B N 1
ATOM 724 C CA . TYR B 1 38 ? 34.247 16.437 75.565 1.00 29.97 51 TYR B CA 1
ATOM 725 C C . TYR B 1 38 ? 34.647 15.676 76.851 1.00 34.99 51 TYR B C 1
ATOM 726 O O . TYR B 1 38 ? 35.542 16.126 77.565 1.00 33.82 51 TYR B O 1
ATOM 735 N N . ILE B 1 39 ? 34.000 14.508 77.115 1.00 30.71 52 ILE B N 1
ATOM 736 C CA . ILE B 1 39 ? 34.298 13.655 78.269 1.00 29.58 52 ILE B CA 1
ATOM 737 C C . ILE B 1 39 ? 35.764 13.226 78.218 1.00 35.18 52 ILE B C 1
ATOM 738 O O . ILE B 1 39 ? 36.474 13.323 79.229 1.00 35.05 52 ILE B O 1
ATOM 743 N N . LYS B 1 40 ? 36.223 12.792 77.031 1.00 32.53 53 LYS B N 1
ATOM 744 C CA . LYS B 1 40 ? 37.600 12.328 76.809 1.00 32.61 53 LYS B CA 1
ATOM 745 C C . LYS B 1 40 ? 38.611 13.411 77.118 1.00 36.04 53 LYS B C 1
ATOM 746 O O . LYS B 1 40 ? 39.552 13.147 77.851 1.00 36.28 53 LYS B O 1
ATOM 752 N N . LEU B 1 41 ? 38.432 14.630 76.571 1.00 33.02 54 LEU B N 1
ATOM 753 C CA . LEU B 1 41 ? 39.399 15.705 76.789 1.00 33.71 54 LEU B CA 1
ATOM 754 C C . LEU B 1 41 ? 39.405 16.211 78.212 1.00 38.39 54 LEU B C 1
ATOM 755 O O . LEU B 1 41 ? 40.460 16.611 78.697 1.00 40.10 54 LEU B O 1
ATOM 760 N N . ARG B 1 42 ? 38.250 16.158 78.890 1.00 34.44 55 ARG B N 1
ATOM 761 C CA . ARG B 1 42 ? 38.121 16.630 80.267 1.00 34.98 55 ARG B CA 1
ATOM 762 C C . ARG B 1 42 ? 38.595 15.625 81.331 1.00 37.18 55 ARG B C 1
ATOM 763 O O . ARG B 1 42 ? 39.343 16.020 82.219 1.00 35.45 55 ARG B O 1
ATOM 771 N N . THR B 1 43 ? 38.185 14.345 81.217 1.00 34.47 56 THR B N 1
ATOM 772 C CA . THR B 1 43 ? 38.468 13.284 82.201 1.00 34.19 56 THR B CA 1
ATOM 773 C C . THR B 1 43 ? 39.575 12.300 81.807 1.00 39.93 56 THR B C 1
ATOM 774 O O . THR B 1 43 ? 40.072 11.572 82.682 1.00 41.31 56 THR B O 1
ATOM 778 N N . GLY B 1 44 ? 39.893 12.234 80.511 1.00 36.34 57 GLY B N 1
ATOM 779 C CA . GLY B 1 44 ? 40.882 11.307 79.965 1.00 36.79 57 GLY B CA 1
ATOM 780 C C . GLY B 1 44 ? 40.304 9.930 79.695 1.00 39.42 57 GLY B C 1
ATOM 781 O O . GLY B 1 44 ? 41.004 9.044 79.202 1.00 40.09 57 GLY B O 1
ATOM 782 N N . LYS B 1 45 ? 39.009 9.759 79.978 1.00 34.48 58 LYS B N 1
ATOM 783 C CA . LYS B 1 45 ? 38.280 8.495 79.830 1.00 34.75 58 LYS B CA 1
ATOM 784 C C . LYS B 1 45 ? 37.462 8.407 78.555 1.00 36.88 58 LYS B C 1
ATOM 785 O O . LYS B 1 45 ? 36.803 9.369 78.176 1.00 34.43 58 LYS B O 1
ATOM 791 N N . THR B 1 46 ? 37.526 7.236 77.898 1.00 35.19 59 THR B N 1
ATOM 792 C CA . THR B 1 46 ? 36.824 6.933 76.662 1.00 36.82 59 THR B CA 1
ATOM 793 C C . THR B 1 46 ? 35.471 6.300 76.934 1.00 40.77 59 THR B C 1
ATOM 794 O O . THR B 1 46 ? 35.374 5.246 77.563 1.00 39.46 59 THR B O 1
ATOM 798 N N . ARG B 1 47 ? 34.434 6.971 76.454 1.00 38.25 60 ARG B N 1
ATOM 799 C CA . ARG B 1 47 ? 33.069 6.482 76.476 1.00 39.13 60 ARG B CA 1
ATOM 800 C C . ARG B 1 47 ? 32.615 6.541 75.033 1.00 45.31 60 ARG B C 1
ATOM 801 O O . ARG B 1 47 ? 32.855 7.525 74.316 1.00 44.66 60 ARG B O 1
ATOM 809 N N . THR B 1 48 ? 32.101 5.404 74.596 1.00 42.50 61 THR B N 1
ATOM 810 C CA . THR B 1 48 ? 31.637 5.099 73.252 1.00 44.47 61 THR B CA 1
ATOM 811 C C . THR B 1 48 ? 30.426 5.988 72.879 1.00 49.20 61 THR B C 1
ATOM 812 O O . THR B 1 48 ? 29.743 6.484 73.781 1.00 47.44 61 THR B O 1
ATOM 816 N N . ARG B 1 49 ? 30.186 6.221 71.553 1.00 47.52 62 ARG B N 1
ATOM 817 C CA . ARG B 1 49 ? 29.043 7.039 71.102 1.00 46.81 62 ARG B CA 1
ATOM 818 C C . ARG B 1 49 ? 27.719 6.380 71.495 1.00 49.77 62 ARG B C 1
ATOM 819 O O . ARG B 1 49 ? 26.798 7.090 71.877 1.00 49.09 62 ARG B O 1
ATOM 821 N N . LYS B 1 50 ? 27.662 5.031 71.487 1.00 47.55 63 LYS B N 1
ATOM 822 C CA . LYS B 1 50 ? 26.476 4.250 71.862 1.00 48.73 63 LYS B CA 1
ATOM 823 C C . LYS B 1 50 ? 26.158 4.385 73.353 1.00 51.42 63 LYS B C 1
ATOM 824 O O . LYS B 1 50 ? 24.989 4.550 73.692 1.00 50.76 63 LYS B O 1
ATOM 826 N N . GLN B 1 51 ? 27.194 4.347 74.227 1.00 46.48 64 GLN B N 1
ATOM 827 C CA . GLN B 1 51 ? 27.112 4.517 75.686 1.00 45.53 64 GLN B CA 1
ATOM 828 C C . GLN B 1 51 ? 26.544 5.897 76.005 1.00 47.01 64 GLN B C 1
ATOM 829 O O . GLN B 1 51 ? 25.679 6.014 76.868 1.00 46.88 64 GLN B O 1
ATOM 835 N N . VAL B 1 52 ? 27.052 6.935 75.315 1.00 41.81 65 VAL B N 1
ATOM 836 C CA . VAL B 1 52 ? 26.610 8.324 75.460 1.00 40.92 65 VAL B CA 1
ATOM 837 C C . VAL B 1 52 ? 25.122 8.420 75.033 1.00 49.14 65 VAL B C 1
ATOM 838 O O . VAL B 1 52 ? 24.291 8.895 75.814 1.00 48.91 65 VAL B O 1
ATOM 842 N N . SER B 1 53 ? 24.798 7.901 73.830 1.00 48.75 66 SER B N 1
ATOM 843 C CA . SER B 1 53 ? 23.452 7.869 73.244 1.00 50.96 66 SER B CA 1
ATOM 844 C C . SER B 1 53 ? 22.462 7.168 74.165 1.00 58.44 66 SER B C 1
ATOM 845 O O . SER B 1 53 ? 21.384 7.704 74.417 1.00 57.66 66 SER B O 1
ATOM 848 N N . SER B 1 54 ? 22.852 5.995 74.695 1.00 57.90 67 SER B N 1
ATOM 849 C CA . SER B 1 54 ? 22.046 5.190 75.608 1.00 60.53 67 SER B CA 1
ATOM 850 C C . SER B 1 54 ? 21.759 5.943 76.899 1.00 65.91 67 SER B C 1
ATOM 851 O O . SER B 1 54 ? 20.647 5.871 77.417 1.00 67.31 67 SER B O 1
ATOM 854 N N . HIS B 1 55 ? 22.759 6.687 77.398 1.00 62.05 68 HIS B N 1
ATOM 855 C CA . HIS B 1 55 ? 22.662 7.485 78.614 1.00 61.27 68 HIS B CA 1
ATOM 856 C C . HIS B 1 55 ? 21.718 8.682 78.455 1.00 67.23 68 HIS B C 1
ATOM 857 O O . HIS B 1 55 ? 21.006 9.016 79.395 1.00 69.08 68 HIS B O 1
ATOM 864 N N . ILE B 1 56 ? 21.708 9.315 77.275 1.00 64.14 69 ILE B N 1
ATOM 865 C CA . ILE B 1 56 ? 20.819 10.441 76.955 1.00 65.11 69 ILE B CA 1
ATOM 866 C C . ILE B 1 56 ? 19.347 9.965 76.979 1.00 76.66 69 ILE B C 1
ATOM 867 O O . ILE B 1 56 ? 18.500 10.642 77.565 1.00 77.15 69 ILE B O 1
ATOM 872 N N . GLN B 1 57 ? 19.070 8.781 76.380 1.00 78.32 70 GLN B N 1
ATOM 873 C CA . GLN B 1 57 ? 17.740 8.166 76.318 1.00 81.98 70 GLN B CA 1
ATOM 874 C C . GLN B 1 57 ? 17.211 7.797 77.704 1.00 90.93 70 GLN B C 1
ATOM 875 O O . GLN B 1 57 ? 16.042 8.057 77.989 1.00 92.05 70 GLN B O 1
ATOM 877 N N . VAL B 1 58 ? 18.074 7.220 78.568 1.00 90.31 71 VAL B N 1
ATOM 878 C CA . VAL B 1 58 ? 17.727 6.834 79.943 1.00 92.95 71 VAL B CA 1
ATOM 879 C C . VAL B 1 58 ? 17.368 8.091 80.761 1.00 100.15 71 VAL B C 1
ATOM 880 O O . VAL B 1 58 ? 16.310 8.126 81.390 1.00 102.02 71 VAL B O 1
ATOM 884 N N . LEU B 1 59 ? 18.224 9.127 80.698 1.00 97.23 72 LEU B N 1
ATOM 885 C CA . LEU B 1 59 ? 18.051 10.394 81.414 1.00 97.94 72 LEU B CA 1
ATOM 886 C C . LEU B 1 59 ? 16.879 11.253 80.897 1.00 104.50 72 LEU B C 1
ATOM 887 O O . LEU B 1 59 ? 16.364 12.083 81.654 1.00 105.31 72 LEU B O 1
ATOM 892 N N . ALA B 1 60 ? 16.443 11.041 79.633 1.00 101.49 73 ALA B N 1
ATOM 893 C CA . ALA B 1 60 ? 15.300 11.748 79.043 1.00 102.28 73 ALA B CA 1
ATOM 894 C C . ALA B 1 60 ? 13.981 11.051 79.410 1.00 110.16 73 ALA B C 1
ATOM 895 O O . ALA B 1 60 ? 12.913 11.660 79.289 1.00 111.14 73 ALA B O 1
ATOM 897 N N . ARG B 1 61 ? 14.062 9.779 79.865 1.00 108.63 74 ARG B N 1
ATOM 898 C CA . ARG B 1 61 ? 12.915 8.960 80.265 1.00 140.98 74 ARG B CA 1
ATOM 899 C C . ARG B 1 61 ? 12.907 8.733 81.775 1.00 166.05 74 ARG B C 1
ATOM 900 O O . ARG B 1 61 ? 12.950 9.691 82.546 1.00 123.77 74 ARG B O 1
ATOM 902 N N . GLY C 1 7 ? 26.354 0.785 40.963 1.00 63.82 20 GLY C N 1
ATOM 903 C CA . GLY C 1 7 ? 25.121 1.385 40.458 1.00 61.75 20 GLY C CA 1
ATOM 904 C C . GLY C 1 7 ? 24.331 2.103 41.529 1.00 62.96 20 GLY C C 1
ATOM 905 O O . GLY C 1 7 ? 23.176 2.509 41.337 1.00 60.11 20 GLY C O 1
ATOM 906 N N . VAL C 1 8 ? 24.972 2.245 42.669 1.00 59.52 21 VAL C N 1
ATOM 907 C CA . VAL C 1 8 ? 24.444 2.942 43.820 1.00 57.04 21 VAL C CA 1
ATOM 908 C C . VAL C 1 8 ? 24.739 4.460 43.657 1.00 54.84 21 VAL C C 1
ATOM 909 O O . VAL C 1 8 ? 23.954 5.268 44.119 1.00 53.11 21 VAL C O 1
ATOM 913 N N A TRP C 1 9 ? 25.872 4.828 43.018 0.38 50.81 22 TRP C N 1
ATOM 914 N N B TRP C 1 9 ? 25.834 4.805 42.979 0.62 49.61 22 TRP C N 1
ATOM 915 C CA A TRP C 1 9 ? 26.271 6.223 42.812 0.38 49.00 22 TRP C CA 1
ATOM 916 C CA B TRP C 1 9 ? 26.253 6.178 42.781 0.62 47.25 22 TRP C CA 1
ATOM 917 C C A TRP C 1 9 ? 25.928 6.713 41.408 0.38 50.16 22 TRP C C 1
ATOM 918 C C B TRP C 1 9 ? 25.921 6.684 41.393 0.62 49.23 22 TRP C C 1
ATOM 919 O O A TRP C 1 9 ? 26.820 6.935 40.588 0.38 50.54 22 TRP C O 1
ATOM 920 O O B TRP C 1 9 ? 26.811 6.900 40.571 0.62 49.54 22 TRP C O 1
ATOM 941 N N . SER C 1 10 ? 24.619 6.883 41.134 1.00 44.13 23 SER C N 1
ATOM 942 C CA . SER C 1 10 ? 24.120 7.359 39.832 1.00 41.82 23 SER C CA 1
ATOM 943 C C . SER C 1 10 ? 24.414 8.864 39.654 1.00 43.53 23 SER C C 1
ATOM 944 O O . SER C 1 10 ? 24.672 9.528 40.664 1.00 41.95 23 SER C O 1
ATOM 947 N N . PRO C 1 11 ? 24.408 9.422 38.410 1.00 40.35 24 PRO C N 1
ATOM 948 C CA . PRO C 1 11 ? 24.730 10.850 38.233 1.00 40.00 24 PRO C CA 1
ATOM 949 C C . PRO C 1 11 ? 23.992 11.856 39.129 1.00 42.65 24 PRO C C 1
ATOM 950 O O . PRO C 1 11 ? 24.600 12.848 39.516 1.00 43.04 24 PRO C O 1
ATOM 954 N N . ASP C 1 12 ? 22.714 11.616 39.459 1.00 37.60 25 ASP C N 1
ATOM 955 C CA . ASP C 1 12 ? 21.960 12.526 40.332 1.00 36.33 25 ASP C CA 1
ATOM 956 C C . ASP C 1 12 ? 22.510 12.488 41.747 1.00 40.04 25 ASP C C 1
ATOM 957 O O . ASP C 1 12 ? 22.642 13.537 42.377 1.00 39.09 25 ASP C O 1
ATOM 962 N N . ILE C 1 13 ? 22.874 11.292 42.234 1.00 37.37 26 ILE C N 1
ATOM 963 C CA . ILE C 1 13 ? 23.440 11.125 43.571 1.00 37.32 26 ILE C CA 1
ATOM 964 C C . ILE C 1 13 ? 24.842 11.735 43.648 1.00 39.57 26 ILE C C 1
ATOM 965 O O . ILE C 1 13 ? 25.147 12.440 44.605 1.00 39.63 26 ILE C O 1
ATOM 970 N N . GLU C 1 14 ? 25.684 11.457 42.653 1.00 34.75 27 GLU C N 1
ATOM 971 C CA . GLU C 1 14 ? 27.039 11.980 42.579 1.00 34.62 27 GLU C CA 1
ATOM 972 C C . GLU C 1 14 ? 27.011 13.522 42.576 1.00 37.45 27 GLU C C 1
ATOM 973 O O .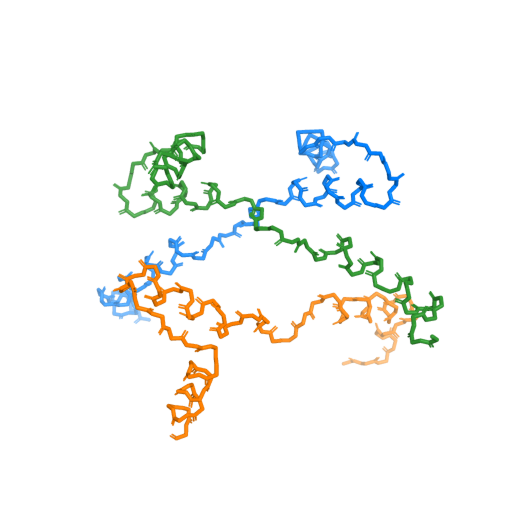 GLU C 1 14 ? 27.778 14.131 43.322 1.00 36.88 27 GLU C O 1
ATOM 979 N N . GLN C 1 15 ? 26.106 14.144 41.784 1.00 34.37 28 GLN C N 1
ATOM 980 C CA . GLN C 1 15 ? 25.965 15.604 41.745 1.00 33.86 28 GLN C CA 1
ATOM 981 C C . GLN C 1 15 ? 25.601 16.165 43.131 1.00 36.94 28 GLN C C 1
ATOM 982 O O . GLN C 1 15 ? 26.221 17.134 43.574 1.00 34.98 28 GLN C O 1
ATOM 988 N N . SER C 1 16 ? 24.608 15.545 43.816 1.00 32.49 29 SER C N 1
ATOM 989 C CA . SER C 1 16 ? 24.192 15.971 45.149 1.00 31.80 29 SER C CA 1
ATOM 990 C C . SER C 1 16 ? 25.280 15.766 46.153 1.00 35.71 29 SER C C 1
ATOM 991 O O . SER C 1 16 ? 25.445 16.612 47.019 1.00 34.91 29 SER C O 1
ATOM 994 N N . PHE C 1 17 ? 26.046 14.672 46.028 1.00 34.05 30 PHE 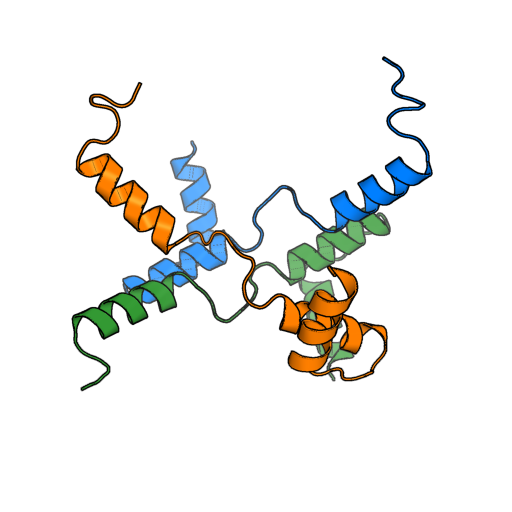C N 1
ATOM 995 C CA . PHE C 1 17 ? 27.169 14.422 46.930 1.00 34.99 30 PHE C CA 1
ATOM 996 C C . PHE C 1 17 ? 28.216 15.545 46.768 1.00 37.37 30 PHE C C 1
ATOM 997 O O . PHE C 1 17 ? 28.684 16.116 47.753 1.00 36.02 30 PHE C O 1
ATOM 1005 N N . GLN C 1 18 ? 28.511 15.899 45.529 1.00 35.70 31 GLN C N 1
ATOM 1006 C CA . GLN C 1 18 ? 29.473 16.949 45.193 1.00 36.85 31 GLN C CA 1
ATOM 1007 C C . GLN C 1 18 ? 29.052 18.302 45.786 1.00 39.26 31 GLN C C 1
ATOM 1008 O O . GLN C 1 18 ? 29.880 19.005 46.343 1.00 40.44 31 GLN C O 1
ATOM 1014 N N . GLU C 1 19 ? 27.771 18.631 45.706 1.00 33.75 32 GLU C N 1
ATOM 1015 C CA . GLU C 1 19 ? 27.248 19.861 46.291 1.00 33.96 32 GLU C CA 1
ATOM 1016 C C . GLU C 1 19 ? 27.370 19.822 47.814 1.00 35.47 32 GLU C C 1
ATOM 1017 O O . GLU C 1 19 ? 27.827 20.796 48.391 1.00 35.15 32 GLU C O 1
ATOM 1023 N N . ALA C 1 20 ? 26.971 18.709 48.457 1.00 30.84 33 ALA C N 1
ATOM 1024 C CA . ALA C 1 20 ? 27.052 18.555 49.930 1.00 31.50 33 ALA C CA 1
ATOM 1025 C C . ALA C 1 20 ? 28.498 18.608 50.411 1.00 34.83 33 ALA C C 1
ATOM 1026 O O . ALA C 1 20 ? 28.761 19.214 51.442 1.00 32.99 33 ALA C O 1
ATOM 1028 N N . LEU C 1 21 ? 29.447 18.043 49.625 1.00 35.50 34 LEU C N 1
ATOM 1029 C CA . LEU C 1 21 ? 30.877 18.084 49.938 1.00 36.83 34 LEU C CA 1
ATOM 1030 C C . LEU C 1 21 ? 31.385 19.527 49.965 1.00 39.59 34 LEU C C 1
ATOM 1031 O O . LEU C 1 21 ? 32.190 19.894 50.836 1.00 39.22 34 LEU C O 1
ATOM 1036 N N . SER C 1 22 ? 30.889 20.353 49.034 1.00 35.46 35 SER C N 1
ATOM 1037 C CA . SER C 1 22 ? 31.285 21.758 48.960 1.00 35.60 35 SER C CA 1
ATOM 1038 C C . SER C 1 22 ? 30.647 22.580 50.086 1.00 37.49 35 SER C C 1
ATOM 1039 O O . SER C 1 22 ? 31.295 23.485 50.598 1.00 37.60 35 SER C O 1
ATOM 1042 N N . ILE C 1 23 ? 29.400 22.229 50.499 1.00 32.34 36 ILE C N 1
ATOM 1043 C CA . ILE C 1 23 ? 28.659 22.904 51.578 1.00 30.73 36 ILE C CA 1
ATOM 1044 C C . ILE C 1 23 ? 29.231 22.558 52.958 1.00 33.24 36 ILE C C 1
ATOM 1045 O O . ILE C 1 23 ? 29.505 23.463 53.732 1.00 32.79 36 ILE C O 1
ATOM 1050 N N . TYR C 1 24 ? 29.353 21.260 53.277 1.00 31.23 37 TYR C N 1
ATOM 1051 C CA . TYR C 1 24 ? 29.785 20.785 54.594 1.00 31.93 37 TYR C CA 1
ATOM 1052 C C . TYR C 1 24 ? 31.269 20.450 54.639 1.00 38.17 37 TYR C C 1
ATOM 1053 O O . TYR C 1 24 ? 31.677 19.479 54.023 1.00 37.38 37 TYR C O 1
ATOM 1062 N N . PRO C 1 25 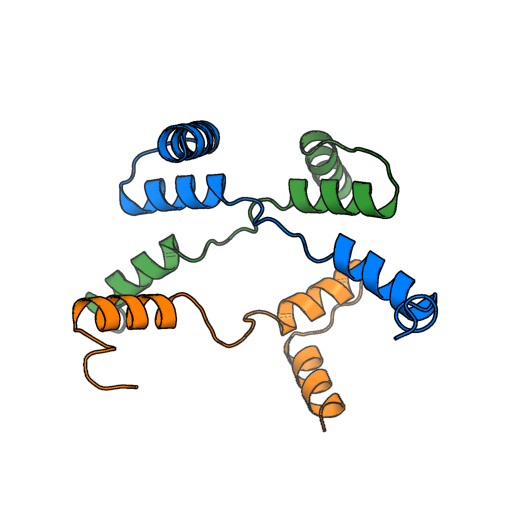? 32.090 21.265 55.335 1.00 37.39 38 PRO C N 1
ATOM 1063 C CA . PRO C 1 25 ? 33.538 20.997 55.388 1.00 38.82 38 PRO C CA 1
ATOM 1064 C C . PRO C 1 25 ? 33.914 19.821 56.294 1.00 43.85 38 PRO C C 1
ATOM 1065 O O . PRO C 1 25 ? 33.102 19.375 57.089 1.00 42.18 38 PRO C O 1
ATOM 1069 N N . GLY C 1 26 ? 35.140 19.330 56.162 1.00 44.74 39 GLY C N 1
ATOM 1070 C CA . GLY C 1 26 ? 35.663 18.266 57.013 1.00 45.18 39 GLY C CA 1
ATOM 1071 C C . GLY C 1 26 ? 36.187 18.831 58.322 1.00 51.96 39 GLY C C 1
ATOM 1072 O O . GLY C 1 26 ? 36.080 18.184 59.373 1.00 52.13 39 GLY C O 1
ATOM 1073 N N . LYS C 1 27 ? 36.704 20.083 58.266 1.00 49.37 40 LYS C N 1
ATOM 1074 C CA . LYS C 1 27 ? 37.373 20.811 59.362 1.00 49.23 40 LYS C CA 1
ATOM 1075 C C . LYS C 1 27 ? 36.537 21.958 59.971 1.00 50.66 40 LYS C C 1
ATOM 1076 O O . LYS C 1 27 ? 35.701 22.526 59.265 1.00 48.52 40 LYS C O 1
ATOM 1082 N N A MET C 1 28 ? 36.789 22.296 61.274 0.58 47.14 41 MET C N 1
ATOM 1083 N N B MET C 1 28 ? 36.747 22.271 61.277 0.42 46.19 41 MET C N 1
ATOM 1084 C CA A MET C 1 28 ? 36.147 23.399 62.014 0.58 45.67 41 MET C CA 1
ATOM 1085 C CA B MET C 1 28 ? 36.064 23.393 61.926 0.42 44.40 41 MET C CA 1
ATOM 1086 C C A MET C 1 28 ? 36.943 24.677 61.724 0.58 47.17 41 MET C C 1
ATOM 1087 C C B MET C 1 28 ? 36.890 24.655 61.733 0.42 46.67 41 MET C C 1
ATOM 1088 O O A MET C 1 28 ? 38.059 24.841 62.216 0.58 48.12 41 MET C O 1
ATOM 1089 O O B MET C 1 28 ? 37.980 24.781 62.287 0.42 47.42 41 MET C O 1
ATOM 1098 N N . TYR C 1 29 ? 36.383 25.558 60.896 1.00 41.63 42 TYR C N 1
ATOM 1099 C CA . TYR C 1 29 ? 37.030 26.815 60.548 1.00 42.28 42 TYR C CA 1
ATOM 1100 C C . TYR C 1 29 ? 36.807 27.839 61.644 1.00 44.82 42 TYR C C 1
ATOM 1101 O O . TYR C 1 29 ? 35.781 27.807 62.323 1.00 45.15 42 TYR C O 1
ATOM 1110 N N . GLY C 1 30 ? 37.808 28.677 61.858 1.00 40.70 43 GLY C N 1
ATOM 111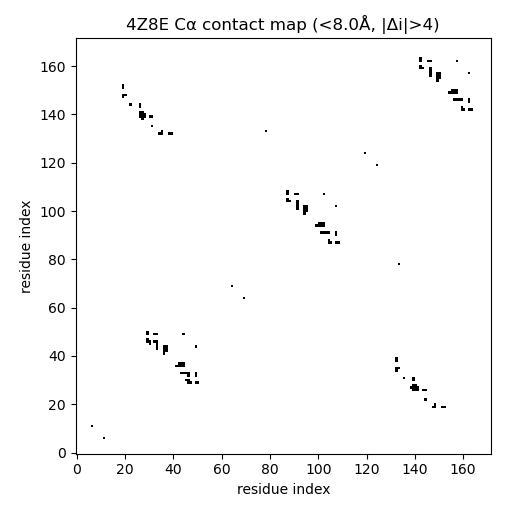1 C CA . GLY C 1 30 ? 37.781 29.719 62.874 1.00 39.15 43 GLY C CA 1
ATOM 1112 C C . GLY C 1 30 ? 38.003 29.229 64.298 1.00 39.09 43 GLY C C 1
ATOM 1113 O O . GLY C 1 30 ? 37.758 29.990 65.238 1.00 37.29 43 GLY C O 1
ATOM 1114 N N . ARG C 1 31 ? 38.466 27.968 64.471 1.00 33.68 44 ARG C N 1
ATOM 1115 C CA . ARG C 1 31 ? 38.729 27.349 65.775 1.00 34.20 44 ARG C CA 1
ATOM 1116 C C . ARG C 1 31 ? 39.694 28.126 66.661 1.00 39.32 44 ARG C C 1
ATOM 1117 O O . ARG C 1 31 ? 39.402 28.326 67.848 1.00 39.35 44 ARG C O 1
ATOM 1125 N N . ASN C 1 32 ? 40.864 28.522 66.114 1.00 36.78 45 ASN C N 1
ATOM 1126 C CA . ASN C 1 32 ? 41.892 29.276 66.865 1.00 36.27 45 ASN C CA 1
ATOM 1127 C C . ASN C 1 32 ? 41.354 30.622 67.346 1.00 37.43 45 ASN C C 1
ATOM 1128 O O . ASN C 1 32 ? 41.699 31.052 68.452 1.00 36.50 45 ASN C O 1
ATOM 1133 N N . GLU C 1 33 ? 40.497 31.273 66.519 1.00 31.37 46 GLU C N 1
ATOM 1134 C CA . GLU C 1 33 ? 39.847 32.551 66.850 1.00 32.13 46 GLU C CA 1
ATOM 1135 C C . GLU C 1 33 ? 38.833 32.359 67.963 1.00 35.82 46 GLU C C 1
ATOM 1136 O O . GLU C 1 33 ? 38.707 33.222 68.829 1.00 35.24 46 GLU C O 1
ATOM 1142 N N . LEU C 1 34 ? 38.104 31.234 67.933 1.00 32.32 47 LEU C N 1
ATOM 1143 C CA . LEU C 1 34 ? 37.119 30.928 68.962 1.00 31.77 47 LEU C CA 1
ATOM 1144 C C . LEU C 1 34 ? 37.806 30.664 70.319 1.00 34.27 47 LEU C C 1
ATOM 1145 O O . LEU C 1 34 ? 37.306 31.121 71.354 1.00 31.12 47 LEU C O 1
ATOM 1150 N N . ILE C 1 35 ? 38.979 29.965 70.305 1.00 29.54 48 ILE C N 1
ATOM 1151 C CA . ILE C 1 35 ? 39.751 29.681 71.518 1.00 26.91 48 ILE C CA 1
ATOM 1152 C C . ILE C 1 35 ? 40.300 31.007 72.075 1.00 31.88 48 ILE C C 1
ATOM 1153 O O . ILE C 1 35 ? 40.161 31.253 73.271 1.00 30.91 48 ILE C O 1
ATOM 1158 N N . ALA C 1 36 ? 40.877 31.867 71.206 1.00 30.20 49 ALA C N 1
ATOM 1159 C CA . ALA C 1 36 ? 41.410 33.182 71.590 1.00 31.87 49 ALA C CA 1
ATOM 1160 C C . ALA C 1 36 ? 40.299 34.030 72.231 1.00 34.17 49 ALA C C 1
ATOM 1161 O O . ALA C 1 36 ? 40.525 34.636 73.267 1.00 32.59 49 ALA C O 1
ATOM 1163 N N . ARG C 1 37 ? 39.097 34.048 71.617 1.00 30.70 50 ARG C N 1
ATOM 1164 C CA . ARG C 1 37 ? 37.926 34.772 72.123 1.00 30.56 50 ARG C CA 1
ATOM 1165 C C . ARG C 1 37 ? 37.506 34.229 73.505 1.00 34.49 50 ARG C C 1
ATOM 1166 O O . ARG C 1 37 ? 37.238 35.010 74.414 1.00 32.45 50 ARG C O 1
ATOM 1174 N N . TYR C 1 38 ? 37.421 32.890 73.644 1.00 32.11 51 TYR C N 1
ATOM 1175 C CA . TYR C 1 38 ? 37.017 32.249 74.886 1.00 31.19 51 TYR C CA 1
ATOM 1176 C C . TYR C 1 38 ? 37.955 32.654 76.034 1.00 35.40 51 TYR C C 1
ATOM 1177 O O . TYR C 1 38 ? 37.475 33.030 77.106 1.00 34.13 51 TYR C O 1
ATOM 1186 N N . ILE C 1 39 ? 39.281 32.611 75.788 1.00 32.41 52 ILE C N 1
ATOM 1187 C CA . ILE C 1 39 ? 40.307 33.001 76.763 1.00 33.32 52 ILE C CA 1
ATOM 1188 C C . ILE C 1 39 ? 40.090 34.465 77.165 1.00 39.64 52 ILE C C 1
ATOM 1189 O O . ILE C 1 39 ? 40.075 34.772 78.354 1.00 39.30 52 ILE C O 1
ATOM 1194 N N . LYS C 1 40 ? 39.869 35.347 76.170 1.00 37.33 53 LYS C N 1
ATOM 1195 C CA . LYS C 1 40 ? 39.650 36.777 76.382 1.00 37.55 53 LYS C CA 1
ATOM 1196 C C . LYS C 1 40 ? 38.444 37.045 77.287 1.00 41.35 53 LYS C C 1
ATOM 1197 O O . LYS C 1 40 ? 38.586 37.777 78.260 1.00 39.47 53 LYS C O 1
ATOM 1203 N N . LEU C 1 41 ? 37.277 36.439 76.989 1.00 38.07 54 LEU C N 1
ATOM 1204 C CA . LEU C 1 41 ? 36.073 36.664 77.791 1.00 38.99 54 LEU C CA 1
ATOM 1205 C C . LEU C 1 41 ? 36.165 36.057 79.179 1.00 43.53 54 LEU C C 1
ATOM 1206 O O . LEU C 1 41 ? 35.605 36.623 80.112 1.00 44.35 54 LEU C O 1
ATOM 1211 N N . ARG C 1 42 ? 36.896 34.934 79.326 1.00 37.52 55 ARG C N 1
ATOM 1212 C CA . ARG C 1 42 ? 37.042 34.265 80.618 1.00 36.23 55 ARG C CA 1
ATOM 1213 C C . ARG C 1 42 ? 38.123 34.850 81.538 1.00 39.81 55 ARG C C 1
ATOM 1214 O O . ARG C 1 42 ? 37.875 34.968 82.726 1.00 38.16 55 ARG C O 1
ATOM 1222 N N . THR C 1 43 ? 39.314 35.186 81.007 1.00 37.19 56 THR C N 1
ATOM 1223 C CA . THR C 1 43 ? 40.450 35.690 81.790 1.00 37.61 56 THR C CA 1
ATOM 1224 C C . THR C 1 43 ? 40.714 37.203 81.643 1.00 45.85 56 THR C C 1
ATOM 1225 O O . THR C 1 43 ? 41.441 37.765 82.464 1.00 46.47 56 THR C O 1
ATOM 1229 N N . GLY C 1 44 ? 40.178 37.822 80.587 1.00 42.79 57 GLY C N 1
ATOM 1230 C CA . GLY C 1 44 ? 40.398 39.236 80.282 1.00 43.86 57 GLY C CA 1
ATOM 1231 C C . GLY C 1 44 ? 41.699 39.482 79.529 1.00 48.31 57 GLY C C 1
ATOM 1232 O O . GLY C 1 44 ? 42.010 40.620 79.163 1.00 49.23 57 GLY C O 1
ATOM 1233 N N . LYS C 1 45 ? 42.460 38.397 79.272 1.00 43.25 58 LYS C N 1
ATOM 1234 C CA . LYS C 1 45 ? 43.767 38.431 78.617 1.00 42.47 58 LYS C CA 1
ATOM 1235 C C . LYS C 1 45 ? 43.704 38.064 77.147 1.00 43.89 58 LYS C C 1
ATOM 1236 O O . LYS C 1 45 ? 42.984 37.141 76.760 1.00 40.21 58 LYS C O 1
ATOM 1242 N N . THR C 1 46 ? 44.475 38.803 76.335 1.00 41.21 59 THR C N 1
ATOM 1243 C CA . THR C 1 46 ? 44.564 38.640 74.896 1.00 42.34 59 THR C CA 1
ATOM 1244 C C . THR C 1 46 ? 45.698 37.698 74.520 1.00 46.86 59 THR C C 1
ATOM 1245 O O . THR C 1 46 ? 46.870 37.931 74.839 1.00 46.33 59 THR C O 1
ATOM 1249 N N . ARG C 1 47 ? 45.330 36.645 73.805 1.00 42.98 60 ARG C N 1
ATOM 1250 C CA . ARG C 1 47 ? 46.264 35.704 73.210 1.00 42.47 60 ARG C CA 1
ATOM 1251 C C . ARG C 1 47 ? 45.872 35.664 71.751 1.00 48.59 60 ARG C C 1
ATOM 1252 O O . ARG C 1 47 ? 44.691 35.597 71.417 1.00 46.31 60 ARG C O 1
ATOM 1260 N N . THR C 1 48 ? 46.857 35.882 70.895 1.00 46.94 61 THR C N 1
ATOM 1261 C CA . THR C 1 48 ? 46.702 35.961 69.451 1.00 47.41 61 THR C CA 1
ATOM 1262 C C . THR C 1 48 ? 46.374 34.582 68.847 1.00 49.11 61 THR C C 1
ATOM 1263 O O . THR C 1 48 ? 46.631 33.561 69.484 1.00 46.54 61 THR C O 1
ATOM 1267 N N . ARG C 1 49 ? 45.804 34.555 67.622 1.00 47.90 62 ARG C N 1
ATOM 1268 C CA . ARG C 1 49 ? 45.452 33.312 66.925 1.00 47.52 62 ARG C CA 1
ATOM 1269 C C . ARG C 1 49 ? 46.698 32.440 66.670 1.00 51.64 62 ARG C C 1
ATOM 1270 O O . ARG C 1 49 ? 46.632 31.219 66.854 1.00 49.34 62 ARG C O 1
ATOM 1272 N N . LYS C 1 50 ? 47.845 33.078 66.315 1.00 50.15 63 LYS C N 1
ATOM 1273 C CA . LYS C 1 50 ? 49.146 32.414 66.106 1.00 50.74 63 LYS C CA 1
ATOM 1274 C C . LYS C 1 50 ? 49.662 31.816 67.420 1.00 51.25 63 LYS C C 1
ATOM 1275 O O . LYS C 1 50 ? 50.136 30.681 67.426 1.00 50.86 63 LYS C O 1
ATOM 1277 N N . GLN C 1 51 ? 49.533 32.567 68.531 1.00 46.07 64 GLN C N 1
ATOM 1278 C CA . GLN C 1 51 ? 49.896 32.124 69.884 1.00 44.41 64 GLN C CA 1
ATOM 1279 C C . GLN C 1 51 ? 49.058 30.900 70.272 1.00 44.91 64 GLN C C 1
ATOM 1280 O O . GLN C 1 51 ? 49.607 29.953 70.830 1.00 42.70 64 GLN C O 1
ATOM 1286 N N . VAL C 1 52 ? 47.739 30.911 69.949 1.00 41.25 65 VAL C N 1
ATOM 1287 C CA . VAL C 1 52 ? 46.830 29.791 70.242 1.00 40.22 65 VAL C CA 1
ATOM 1288 C C . VAL C 1 52 ? 47.274 28.562 69.437 1.00 46.78 65 VAL C C 1
ATOM 1289 O O . VAL C 1 52 ? 47.521 27.501 70.015 1.00 45.53 65 VAL C O 1
ATOM 1293 N N . SER C 1 53 ? 47.457 28.761 68.118 1.00 45.59 66 SER C N 1
ATOM 1294 C CA . SER C 1 53 ? 47.897 27.756 67.157 1.00 46.63 66 SER C CA 1
ATOM 1295 C C . SER C 1 53 ? 49.224 27.126 67.568 1.00 51.87 66 SER C C 1
ATOM 1296 O O . SER C 1 53 ? 49.324 25.904 67.591 1.00 52.65 66 SER C O 1
ATOM 1299 N N . SER C 1 54 ? 50.220 27.960 67.916 1.00 48.68 67 SER C N 1
ATOM 1300 C CA . SER C 1 54 ? 51.547 27.535 68.358 1.00 50.73 67 SER C CA 1
ATOM 1301 C C . SER C 1 54 ? 51.461 26.707 69.649 1.00 53.57 67 SER C C 1
ATOM 1302 O O . SER C 1 54 ? 52.192 25.723 69.783 1.00 53.95 67 SER C O 1
ATOM 1305 N N . HIS C 1 55 ? 50.553 27.095 70.578 1.00 47.09 68 HIS C N 1
ATOM 1306 C CA . HIS C 1 55 ? 50.336 26.395 71.840 1.00 45.83 68 HIS C CA 1
ATOM 1307 C C . HIS C 1 55 ? 49.698 25.010 71.639 1.00 50.55 68 HIS C C 1
ATOM 1308 O O . HIS C 1 55 ? 50.048 24.076 72.355 1.00 51.66 68 HIS C O 1
ATOM 1315 N N . ILE C 1 56 ? 48.791 24.877 70.667 1.00 48.24 69 ILE C N 1
ATOM 1316 C CA . ILE C 1 56 ? 48.134 23.605 70.333 1.00 49.59 69 ILE C CA 1
ATOM 1317 C C . ILE C 1 56 ? 49.188 22.604 69.820 1.00 57.79 69 ILE C C 1
ATOM 1318 O O . ILE C 1 56 ? 49.192 21.448 70.258 1.00 58.21 69 ILE C O 1
ATOM 1323 N N . GLN C 1 57 ? 50.103 23.078 68.937 1.00 56.10 70 GLN C N 1
ATOM 1324 C CA . GLN C 1 57 ? 51.188 22.283 68.349 1.00 59.13 70 GLN C CA 1
ATOM 1325 C C . GLN C 1 57 ? 52.193 21.801 69.407 1.00 66.24 70 GLN C C 1
ATOM 1326 O O . GLN C 1 57 ? 52.601 20.639 69.368 1.00 67.84 70 GLN C O 1
ATOM 1328 N N . VAL C 1 58 ? 52.568 22.677 70.361 1.00 63.46 71 VAL C N 1
ATOM 1329 C CA . VAL C 1 58 ? 53.487 22.349 71.458 1.00 65.21 71 VAL C CA 1
ATOM 1330 C C . VAL C 1 58 ? 52.862 21.259 72.355 1.00 72.69 71 VAL C C 1
ATOM 1331 O O . VAL C 1 58 ? 53.507 20.250 72.625 1.00 73.69 71 VAL C O 1
ATOM 1335 N N . LEU C 1 59 ? 51.594 21.448 72.761 1.00 71.46 72 LEU C N 1
ATOM 1336 C CA . LEU C 1 59 ? 50.845 20.518 73.614 1.00 72.55 72 LEU C CA 1
ATOM 1337 C C . LEU C 1 59 ? 50.505 19.173 72.936 1.00 80.63 72 LEU C C 1
ATOM 1338 O O . LEU C 1 59 ? 50.303 18.178 73.641 1.00 81.00 72 LEU C O 1
ATOM 1343 N N . ALA C 1 60 ? 50.461 19.138 71.584 1.00 79.05 73 ALA C N 1
ATOM 1344 C CA . ALA C 1 60 ? 50.207 17.917 70.811 1.00 80.43 73 ALA C CA 1
ATOM 1345 C C . ALA C 1 60 ? 51.511 17.119 70.606 1.00 88.36 73 ALA C C 1
ATOM 1346 O O . ALA C 1 60 ? 51.455 15.933 70.262 1.00 90.35 73 ALA C O 1
ATOM 1348 N N . ARG C 1 61 ? 52.677 17.771 70.819 1.00 85.11 74 ARG C N 1
ATOM 1349 C CA . ARG C 1 61 ? 54.008 17.173 70.684 1.00 107.80 74 ARG C CA 1
ATOM 1350 C C . ARG C 1 61 ? 54.683 17.025 72.045 1.00 123.31 74 ARG C C 1
ATOM 1351 O O . ARG C 1 61 ? 54.114 16.431 72.960 1.00 79.99 74 ARG C O 1
#

Sequence (172 aa):
NDAEGVWSPDIEQSFQEALSIYPGKMMYGRNELIARYIKLRTGKTRTRKQVSSHIQVLARDAEGVWSPDIEQSFQEALSIYPGKMYGRNELIARYIKLRTGKTRTRKQVSSHIQVLARGVWWSPDIEQSFQEALSIYPGKMMYGRNELIARYIKLRTGKTRTRKQVSSHIQVLAR

Organism: Homo sapiens (NCBI:txid9606)

Secondary structure (DSSP, 8-state):
--STTTT-HHHHHHHHHHHHHS-SS-TTHHHHHHHHHHHHHS----HHHHHHHHHHHH-/--TTTS-HHHHHHHHHHHHHS-SS-TTHHHHHHHHHHHHHS----HHHHHHHHHHHH-/--S-HHHHHHHHHHHHHS-SS-TTHHHHHHHHHHHHHS----HHHHHHHHHHHH-

Foldseek 3Di:
DCVCVVCDPVNVVVVVVVPVVDDPDDPCVLVVVQVVCCVPVVDGDDSVNSVVVVVVVVD/DPPPPCDPVNVVVVVVVPVVDDPDDPCVLVVVQVVCCVVVVDGDDSVNSVVVVVVVVD/DVCDPVNVVVVVVVPVVDDPDDPCVLVVVQVVCCVPVVDGDDSVNSVVVVVVVVD